Protein AF-A0AAJ6CT05-F1 (afdb_monomer)

Organism: NCBI:txid3038979

Secondary structure (DSSP, 8-state):
-PPP--HHHHHHHHHHTTTHHHHHHHHHHHHHHHHHTT----HHHHHHHTTSTTHHHHHHHHHHHHHHHHTTTSS-HHHHHHHHHH-HHHHHHHHHHHHHHTTTPPPPP-TTSS--

Structure (mmCIF, N/CA/C/O backbone):
data_AF-A0AAJ6CT05-F1
#
_entry.id   AF-A0AAJ6CT05-F1
#
loop_
_atom_site.group_PDB
_atom_site.id
_atom_site.type_symbol
_atom_site.label_atom_id
_atom_site.label_alt_id
_atom_site.label_comp_id
_atom_site.label_asym_id
_atom_site.label_entity_id
_atom_site.label_seq_id
_atom_site.pdbx_PDB_ins_code
_atom_site.Cartn_x
_atom_site.Cartn_y
_atom_site.Cartn_z
_atom_site.occupancy
_atom_site.B_iso_or_equiv
_atom_site.auth_seq_id
_atom_site.auth_comp_id
_atom_site.auth_asym_id
_atom_site.auth_atom_id
_atom_site.pdbx_PDB_model_num
ATOM 1 N N . MET A 1 1 ? -17.435 -3.407 2.485 1.00 88.56 1 MET A N 1
ATOM 2 C CA . MET A 1 1 ? -16.904 -4.666 3.034 1.00 88.56 1 MET A CA 1
ATOM 3 C C . MET A 1 1 ? -15.518 -4.913 2.471 1.00 88.56 1 MET A C 1
ATOM 5 O O . MET A 1 1 ? -15.257 -4.492 1.345 1.00 88.56 1 MET A O 1
ATOM 9 N N . VAL A 1 2 ? -14.658 -5.585 3.230 1.00 92.69 2 VAL A N 1
ATOM 10 C CA . VAL A 1 2 ? -13.323 -5.987 2.764 1.00 92.69 2 VAL A CA 1
ATOM 11 C C . VAL A 1 2 ? -13.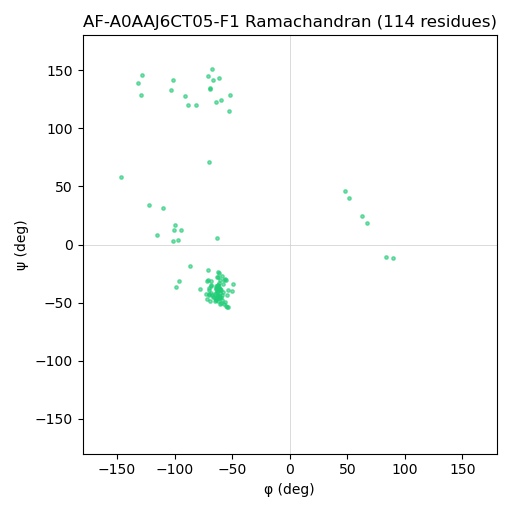438 -7.066 1.695 1.00 92.69 2 VAL A C 1
ATOM 13 O O . VAL A 1 2 ? -14.189 -8.033 1.853 1.00 92.69 2 VAL A O 1
ATOM 16 N N . LYS A 1 3 ? -12.687 -6.909 0.601 1.00 93.25 3 LYS A N 1
ATOM 17 C CA . LYS A 1 3 ? -12.729 -7.830 -0.537 1.00 93.25 3 LYS A CA 1
ATOM 18 C C . LYS A 1 3 ? -11.696 -8.941 -0.375 1.00 93.25 3 LYS A C 1
ATOM 20 O O . LYS A 1 3 ? -10.501 -8.672 -0.242 1.00 93.25 3 LYS A O 1
ATOM 25 N N . ARG A 1 4 ? -12.144 -10.194 -0.497 1.00 95.19 4 ARG A N 1
ATOM 26 C CA . ARG A 1 4 ? -11.241 -11.341 -0.662 1.00 95.19 4 ARG A CA 1
ATOM 27 C C . ARG A 1 4 ? -10.583 -11.264 -2.036 1.00 95.19 4 ARG A C 1
ATOM 29 O O . ARG A 1 4 ? -11.269 -11.041 -3.032 1.00 95.19 4 ARG A O 1
ATOM 36 N N . ARG A 1 5 ? -9.271 -11.475 -2.110 1.00 94.88 5 ARG A N 1
ATOM 37 C CA . ARG A 1 5 ? -8.526 -11.466 -3.376 1.00 94.88 5 ARG A CA 1
ATOM 38 C C . ARG A 1 5 ? -7.628 -12.694 -3.482 1.00 94.88 5 ARG A C 1
ATOM 40 O O . ARG A 1 5 ? -6.986 -13.096 -2.514 1.00 94.88 5 ARG A O 1
ATOM 47 N N . ASN A 1 6 ? -7.574 -13.285 -4.673 1.00 94.62 6 ASN A N 1
ATOM 48 C CA . ASN A 1 6 ? -6.673 -14.395 -4.973 1.00 94.62 6 ASN A CA 1
ATOM 49 C C . ASN A 1 6 ? -5.272 -13.851 -5.299 1.00 94.62 6 ASN A C 1
ATOM 51 O O . ASN A 1 6 ? -5.120 -13.100 -6.259 1.00 94.62 6 ASN A O 1
ATOM 55 N N . MET A 1 7 ? -4.256 -14.246 -4.528 1.00 92.75 7 MET A N 1
ATOM 56 C CA . MET A 1 7 ? -2.871 -13.794 -4.725 1.00 92.75 7 MET A CA 1
ATOM 57 C C . MET A 1 7 ? -2.302 -14.177 -6.094 1.00 92.75 7 MET A C 1
ATOM 59 O O . MET A 1 7 ? -1.615 -13.368 -6.708 1.00 92.75 7 MET A O 1
ATOM 63 N N . LEU A 1 8 ? -2.614 -15.367 -6.618 1.00 92.62 8 LEU A N 1
ATOM 64 C CA . LEU A 1 8 ? -2.112 -15.785 -7.930 1.00 92.62 8 LEU A CA 1
ATOM 65 C C . LEU A 1 8 ? -2.628 -14.853 -9.032 1.00 92.62 8 LEU A C 1
ATOM 67 O O . LEU A 1 8 ? -1.862 -14.393 -9.874 1.00 92.62 8 LEU A O 1
ATOM 71 N N . PHE A 1 9 ? -3.917 -14.518 -8.978 1.00 94.38 9 PHE A N 1
ATOM 72 C CA . PHE A 1 9 ? -4.523 -13.567 -9.907 1.00 94.38 9 PHE A CA 1
ATOM 73 C C . PHE A 1 9 ? -3.857 -12.188 -9.826 1.00 94.38 9 PHE A C 1
ATOM 75 O O . PHE A 1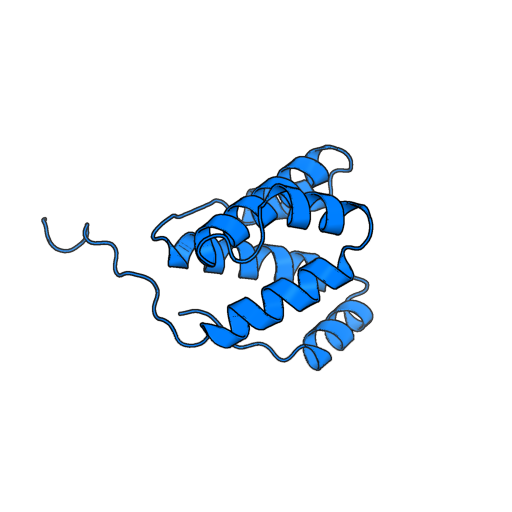 9 ? -3.623 -11.559 -10.852 1.00 94.38 9 PHE A O 1
ATOM 82 N N . GLN A 1 10 ? -3.506 -11.731 -8.622 1.00 93.31 10 GLN A N 1
ATOM 83 C CA . GLN A 1 10 ? -2.815 -10.456 -8.424 1.00 93.31 10 GLN A CA 1
ATOM 84 C C . GLN A 1 10 ? -1.438 -10.424 -9.079 1.00 93.31 10 GLN A C 1
ATOM 86 O O . GLN A 1 10 ? -1.126 -9.463 -9.777 1.00 93.31 10 GLN A O 1
ATOM 91 N N . PHE A 1 11 ? -0.637 -11.476 -8.891 1.00 92.94 11 PHE A N 1
ATOM 92 C CA . PHE A 1 11 ? 0.671 -11.581 -9.534 1.00 92.94 11 PHE A CA 1
ATOM 93 C C . PHE A 1 11 ? 0.541 -11.622 -11.057 1.00 92.94 11 PHE A C 1
ATOM 95 O O . PHE A 1 11 ? 1.245 -10.893 -11.748 1.00 92.94 11 PHE A O 1
ATOM 102 N N . VAL A 1 12 ? -0.406 -12.400 -11.590 1.00 95.25 12 VAL A N 1
ATOM 103 C CA . VAL A 1 12 ? -0.675 -12.434 -13.035 1.00 95.25 12 VAL A CA 1
ATOM 104 C C . VAL A 1 12 ? -1.055 -11.043 -13.548 1.00 95.25 12 VAL A C 1
ATOM 106 O O . VAL A 1 12 ? -0.473 -10.570 -14.520 1.00 95.25 12 VAL A O 1
ATOM 109 N N . MET A 1 13 ? -1.968 -10.346 -12.870 1.00 96.00 13 MET A N 1
ATOM 110 C CA . MET A 1 13 ? -2.376 -8.993 -13.256 1.00 96.00 13 MET A CA 1
ATOM 111 C C . MET A 1 13 ? -1.241 -7.979 -13.146 1.00 96.00 13 MET A C 1
ATOM 113 O O . MET A 1 13 ? -1.146 -7.095 -13.993 1.00 96.00 13 MET A O 1
ATOM 117 N N . TYR A 1 14 ? -0.352 -8.106 -12.160 1.00 94.56 14 TYR A N 1
ATOM 118 C CA . TYR A 1 14 ? 0.847 -7.276 -12.061 1.00 94.56 14 TYR A CA 1
ATOM 119 C C . TYR A 1 14 ? 1.694 -7.364 -13.333 1.00 94.56 14 TYR A C 1
ATOM 121 O O . TYR A 1 14 ? 2.013 -6.328 -13.913 1.00 94.56 14 TYR A O 1
ATOM 129 N N . PHE A 1 15 ? 1.981 -8.573 -13.819 1.00 95.00 15 PHE A N 1
ATOM 130 C CA . PHE A 1 15 ? 2.759 -8.744 -15.048 1.00 95.00 15 PHE A CA 1
ATOM 131 C C . PHE A 1 15 ? 1.988 -8.317 -16.298 1.00 95.00 15 PHE A C 1
ATOM 133 O O . PHE A 1 15 ? 2.537 -7.601 -17.130 1.00 95.00 15 PHE A O 1
ATOM 140 N N . LEU A 1 16 ? 0.708 -8.687 -16.411 1.00 95.75 16 LEU A N 1
ATOM 141 C CA . LEU A 1 16 ? -0.117 -8.336 -17.575 1.00 95.75 16 LEU A CA 1
ATOM 142 C C . LEU A 1 16 ? -0.325 -6.825 -17.733 1.00 95.75 16 LEU A C 1
ATOM 144 O O . LEU A 1 16 ? -0.516 -6.342 -18.844 1.00 95.75 16 LEU A O 1
ATOM 148 N N . THR A 1 17 ? -0.290 -6.078 -16.631 1.00 96.88 17 THR A N 1
ATOM 149 C CA . THR A 1 17 ? -0.467 -4.618 -16.629 1.00 96.88 17 THR A CA 1
ATOM 150 C C . THR A 1 17 ? 0.854 -3.855 -16.531 1.00 96.88 17 THR A C 1
ATOM 152 O O . THR A 1 17 ? 0.839 -2.654 -16.264 1.00 96.88 17 THR A O 1
ATOM 155 N N . PHE A 1 18 ? 1.995 -4.533 -16.707 1.00 94.19 18 PHE A N 1
ATOM 156 C CA . PHE A 1 18 ? 3.335 -3.942 -16.595 1.00 94.19 18 PHE A CA 1
ATOM 157 C C . PHE A 1 18 ? 3.545 -3.159 -15.288 1.00 94.19 18 PHE A C 1
ATOM 159 O O . PHE A 1 18 ? 4.133 -2.081 -15.260 1.00 94.19 18 PHE A O 1
ATOM 166 N N . GLY A 1 19 ? 3.025 -3.697 -14.187 1.00 90.44 19 GLY A N 1
ATOM 167 C CA . GLY A 1 19 ? 3.154 -3.129 -12.852 1.00 90.44 19 GLY A CA 1
ATOM 168 C C . GLY A 1 19 ? 2.055 -2.146 -12.450 1.00 90.44 19 GLY A C 1
ATOM 169 O O . GLY A 1 19 ? 1.927 -1.877 -11.256 1.00 90.44 19 GLY A O 1
ATOM 170 N N . LEU A 1 20 ? 1.196 -1.672 -13.361 1.00 94.88 20 LEU A N 1
ATOM 171 C CA . LEU A 1 20 ? 0.117 -0.726 -13.022 1.00 94.88 20 LEU A CA 1
ATOM 172 C C . LEU A 1 20 ? -0.879 -1.294 -12.004 1.00 94.88 20 LEU A C 1
ATOM 174 O O . LEU A 1 20 ? -1.408 -0.559 -11.169 1.00 94.88 20 LEU A O 1
ATOM 178 N N . TYR A 1 21 ? -1.095 -2.611 -12.006 1.00 95.69 21 TYR A N 1
ATOM 179 C CA . TYR A 1 21 ? -1.937 -3.269 -11.010 1.00 95.69 21 TYR A CA 1
ATOM 180 C C . TYR A 1 21 ? -1.444 -3.054 -9.568 1.00 95.69 21 TYR A C 1
ATOM 182 O O . TYR A 1 21 ? -2.262 -3.037 -8.650 1.00 95.69 21 TYR A O 1
ATOM 190 N N . SER A 1 22 ? -0.141 -2.832 -9.346 1.00 94.31 22 SER A N 1
ATOM 191 C CA . SER A 1 22 ? 0.382 -2.522 -8.006 1.00 94.31 22 SER A CA 1
ATOM 192 C C . SER A 1 22 ? -0.197 -1.220 -7.440 1.00 94.31 22 SER A C 1
ATOM 194 O O . SER A 1 22 ? -0.500 -1.158 -6.250 1.00 94.31 22 SER A O 1
ATOM 196 N N . LEU A 1 23 ? -0.450 -0.216 -8.288 1.00 96.75 23 LEU A N 1
ATOM 197 C CA . LEU A 1 23 ? -1.072 1.050 -7.891 1.00 96.75 23 LEU A CA 1
ATOM 198 C C . LEU A 1 23 ? -2.545 0.851 -7.527 1.00 96.75 23 LEU A C 1
ATOM 200 O O . LEU A 1 23 ? -3.010 1.3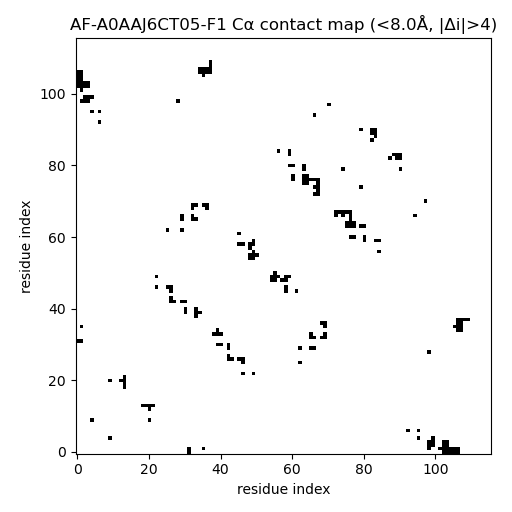58 -6.507 1.00 96.75 23 LEU A O 1
ATOM 204 N N . TYR A 1 24 ? -3.271 0.060 -8.323 1.00 96.50 24 TYR A N 1
ATOM 205 C CA . TYR A 1 24 ? -4.646 -0.329 -8.000 1.00 96.50 24 TYR A CA 1
ATOM 206 C C . TYR A 1 24 ? -4.718 -1.078 -6.664 1.00 96.50 24 TYR A C 1
ATOM 208 O O . TYR A 1 24 ? -5.579 -0.792 -5.828 1.00 96.50 24 TYR A O 1
ATOM 216 N N . TRP A 1 25 ? -3.810 -2.034 -6.452 1.00 97.12 25 TRP A N 1
ATOM 217 C CA . TRP A 1 25 ? -3.744 -2.801 -5.215 1.00 97.12 25 TRP A CA 1
ATOM 218 C C . TRP A 1 25 ? -3.441 -1.889 -4.023 1.00 97.12 25 TRP A C 1
ATOM 220 O O . TRP A 1 25 ? -4.157 -1.943 -3.022 1.00 97.12 25 TRP A O 1
ATOM 230 N N . TYR A 1 26 ? -2.461 -0.993 -4.150 1.00 97.75 26 TYR A N 1
ATOM 231 C CA . TYR A 1 26 ? -2.133 0.001 -3.130 1.00 97.75 26 TYR A CA 1
ATOM 232 C C . TYR A 1 26 ? -3.357 0.856 -2.766 1.00 97.75 26 TYR A C 1
ATOM 234 O O . TYR A 1 26 ? -3.742 0.903 -1.597 1.00 97.75 26 TYR A O 1
ATOM 242 N N . TYR A 1 27 ? -4.018 1.456 -3.764 1.00 97.69 27 TYR A N 1
ATOM 243 C CA . TYR A 1 27 ? -5.222 2.270 -3.579 1.00 97.69 27 TYR A CA 1
ATOM 244 C C . TYR A 1 27 ? -6.309 1.498 -2.829 1.00 97.69 27 TYR A C 1
ATOM 246 O O . TYR A 1 27 ? -6.822 1.942 -1.801 1.00 97.69 27 TYR A O 1
ATOM 254 N N . SER A 1 28 ? -6.651 0.316 -3.347 1.00 96.88 28 SER A N 1
ATOM 255 C CA . SER A 1 28 ? -7.792 -0.452 -2.865 1.00 96.88 28 SER A CA 1
ATOM 256 C C . SER A 1 28 ? -7.568 -0.995 -1.457 1.00 96.88 28 SER A C 1
ATOM 258 O O . SER A 1 28 ? -8.518 -1.067 -0.683 1.00 96.88 28 SER A O 1
ATOM 260 N N . THR A 1 29 ? -6.340 -1.391 -1.123 1.00 97.19 29 THR A N 1
ATOM 261 C CA . THR A 1 29 ? -6.017 -1.914 0.209 1.00 97.19 29 THR A CA 1
ATOM 262 C C . THR A 1 29 ? -5.886 -0.798 1.239 1.00 97.19 29 THR A C 1
ATOM 264 O O . THR A 1 29 ? -6.379 -0.956 2.353 1.00 97.19 29 THR A O 1
ATOM 267 N N . LEU A 1 30 ? -5.316 0.356 0.876 1.00 97.69 30 LEU A N 1
ATOM 268 C CA . LEU A 1 30 ? -5.264 1.528 1.753 1.00 97.69 30 LEU A CA 1
ATOM 269 C C . LEU A 1 30 ? -6.669 2.015 2.136 1.00 97.69 30 LEU A C 1
ATOM 271 O O . LEU A 1 30 ? -6.945 2.276 3.310 1.00 97.69 30 LEU A O 1
ATOM 275 N N . ASP A 1 31 ? -7.561 2.116 1.152 1.00 96.56 31 ASP A N 1
ATOM 276 C CA . ASP A 1 31 ? -8.955 2.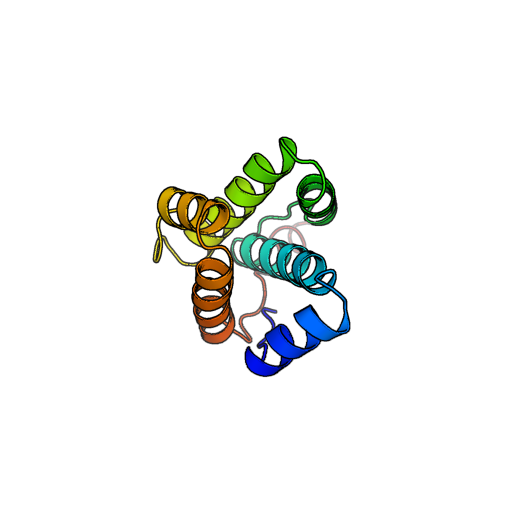509 1.363 1.00 96.56 31 ASP A CA 1
ATOM 277 C C . ASP A 1 31 ? -9.691 1.510 2.275 1.00 96.56 31 ASP A C 1
ATOM 279 O O . ASP A 1 31 ? -10.335 1.907 3.243 1.00 96.56 31 ASP A O 1
ATOM 283 N N . GLU A 1 32 ? -9.529 0.205 2.046 1.00 95.75 32 GLU A N 1
ATOM 284 C CA . GLU A 1 32 ? -10.147 -0.830 2.885 1.00 95.75 32 GLU A CA 1
ATOM 285 C C . GLU A 1 32 ? -9.626 -0.819 4.327 1.00 95.75 32 GLU A C 1
ATOM 287 O O . GLU A 1 32 ? -10.427 -0.838 5.261 1.00 95.75 32 GLU A O 1
ATOM 292 N N . MET A 1 33 ? -8.307 -0.748 4.524 1.00 96.56 33 MET A N 1
ATOM 293 C CA . MET A 1 33 ? -7.687 -0.730 5.856 1.00 96.56 33 MET A CA 1
ATOM 294 C C . MET A 1 33 ? -8.097 0.498 6.672 1.00 96.56 33 MET A C 1
ATOM 296 O O . MET A 1 33 ? -8.330 0.405 7.876 1.00 96.56 33 MET A O 1
ATOM 300 N N . THR A 1 34 ? -8.218 1.659 6.028 1.00 95.38 34 THR A N 1
ATOM 301 C CA . THR A 1 34 ? -8.649 2.886 6.713 1.00 95.38 34 THR A CA 1
ATOM 302 C C . THR A 1 34 ? -10.138 2.838 7.056 1.00 95.38 34 THR A C 1
ATOM 304 O O . THR A 1 34 ? -10.505 3.121 8.202 1.00 95.38 34 THR A O 1
ATOM 307 N N . LYS A 1 35 ? -10.979 2.362 6.128 1.00 94.50 35 LYS A N 1
ATOM 308 C CA . LYS A 1 35 ? -12.418 2.160 6.358 1.00 94.50 35 LYS A CA 1
ATOM 309 C C . LYS A 1 35 ? -12.712 1.132 7.444 1.00 94.50 35 LYS A C 1
ATOM 311 O O . LYS A 1 35 ? -13.648 1.338 8.208 1.00 94.50 35 LYS A O 1
ATOM 316 N N . LEU A 1 36 ? -11.909 0.074 7.573 1.00 93.25 36 LEU A N 1
ATOM 317 C CA . LEU A 1 36 ? -12.027 -0.905 8.664 1.00 93.25 36 LEU A CA 1
ATOM 318 C C . LEU A 1 36 ? -11.967 -0.268 10.057 1.00 93.25 36 LEU A C 1
ATOM 320 O O . LEU A 1 36 ? -12.599 -0.764 10.985 1.00 93.25 36 LEU A O 1
ATOM 324 N N . LYS A 1 37 ? -11.243 0.844 10.207 1.00 91.12 37 LYS A N 1
ATOM 325 C CA . LYS A 1 37 ? -11.161 1.604 11.461 1.00 91.12 37 LYS A CA 1
ATOM 326 C C . LYS A 1 37 ? -12.067 2.839 11.482 1.00 91.12 37 LYS A C 1
ATOM 328 O O . LYS A 1 37 ? -11.849 3.733 12.294 1.00 91.12 37 LYS A O 1
ATOM 333 N N . GLY A 1 38 ? -13.051 2.914 10.582 1.00 88.50 38 GLY A N 1
ATOM 334 C CA . GLY A 1 38 ? -13.988 4.037 10.490 1.00 88.50 38 GLY A CA 1
ATOM 335 C C . GLY A 1 38 ? -13.341 5.350 10.046 1.00 88.50 38 GLY A C 1
ATOM 336 O O . GLY A 1 38 ? -13.897 6.418 10.275 1.00 88.50 38 GLY A O 1
ATOM 337 N N . LYS A 1 39 ? -12.153 5.297 9.434 1.00 89.88 39 LYS A N 1
ATOM 338 C CA . LYS A 1 39 ? -11.449 6.476 8.924 1.00 89.88 39 LYS A CA 1
ATOM 339 C C . LYS A 1 39 ? -11.631 6.560 7.414 1.00 89.88 39 LYS A C 1
ATOM 341 O O . LYS A 1 39 ? -11.550 5.553 6.715 1.00 89.88 39 LYS A O 1
ATOM 346 N N . ARG A 1 40 ? -11.795 7.776 6.894 1.00 86.25 40 ARG A N 1
ATOM 347 C CA . ARG A 1 40 ? -11.664 8.056 5.460 1.00 86.25 40 ARG A CA 1
ATOM 348 C C . ARG A 1 40 ? -10.321 8.721 5.207 1.00 86.25 40 ARG A C 1
ATOM 350 O O . ARG A 1 40 ? -9.923 9.633 5.925 1.00 86.25 40 ARG A O 1
ATOM 357 N N . VAL A 1 41 ? -9.611 8.234 4.201 1.00 90.25 41 VAL A N 1
ATOM 358 C CA . VAL A 1 41 ? -8.344 8.801 3.740 1.00 90.25 41 VAL A CA 1
ATOM 359 C C . VAL A 1 41 ? -8.455 9.024 2.241 1.00 90.25 41 VAL A C 1
ATOM 361 O O . VAL A 1 41 ? -9.087 8.239 1.538 1.00 90.25 41 VAL A O 1
ATOM 364 N N . GLU A 1 42 ? -7.812 10.075 1.744 1.00 93.62 42 GLU A N 1
ATOM 365 C CA . GLU A 1 42 ? -7.686 10.357 0.314 1.00 93.62 42 GLU A CA 1
ATOM 366 C C . GLU A 1 42 ? -6.749 9.342 -0.363 1.00 93.62 42 GLU A C 1
ATOM 368 O O . GLU A 1 42 ? -5.614 9.646 -0.727 1.00 93.62 42 GLU A O 1
ATOM 373 N N . ALA A 1 43 ? -7.200 8.094 -0.506 1.00 94.44 43 ALA A N 1
ATOM 374 C CA . ALA A 1 43 ? -6.390 7.004 -1.045 1.00 94.44 43 ALA A CA 1
ATOM 375 C C . ALA A 1 43 ? -5.858 7.310 -2.456 1.00 94.44 43 ALA A C 1
ATOM 377 O O . ALA A 1 43 ? -4.756 6.886 -2.801 1.00 94.44 43 ALA A O 1
ATOM 378 N N . LEU A 1 44 ? -6.601 8.087 -3.254 1.00 95.50 44 LEU A N 1
ATOM 379 C CA . LEU A 1 44 ? -6.171 8.518 -4.585 1.00 95.50 44 LEU A CA 1
ATOM 380 C C . LEU A 1 44 ? -4.926 9.412 -4.520 1.00 95.50 44 LEU A C 1
ATOM 382 O O . LEU A 1 44 ? -3.966 9.144 -5.236 1.00 95.50 44 LEU A O 1
ATOM 386 N N . LEU A 1 45 ? -4.915 10.415 -3.632 1.00 96.81 45 LEU A N 1
ATOM 387 C CA . LEU A 1 45 ? -3.764 11.301 -3.442 1.00 96.81 45 LEU A CA 1
ATOM 388 C C . LEU A 1 45 ? -2.521 10.480 -3.085 1.00 96.81 45 LEU A C 1
ATOM 390 O O . LEU A 1 45 ? -1.502 10.576 -3.763 1.00 96.81 45 LEU A O 1
ATOM 394 N N . TRP A 1 46 ? -2.631 9.600 -2.087 1.00 97.44 46 TRP A N 1
ATOM 395 C CA . TRP A 1 46 ? -1.524 8.731 -1.674 1.00 97.44 46 TRP A CA 1
ATOM 396 C C . TRP A 1 46 ? -1.051 7.785 -2.782 1.00 97.44 46 TRP A C 1
ATOM 398 O O . TRP A 1 46 ? 0.140 7.510 -2.885 1.00 97.44 46 TRP A O 1
ATOM 408 N N . THR A 1 47 ? -1.959 7.330 -3.647 1.00 97.00 47 THR A N 1
ATOM 409 C CA . THR A 1 47 ? -1.611 6.484 -4.797 1.00 97.00 47 THR A CA 1
ATOM 410 C C . THR A 1 47 ? -0.843 7.264 -5.862 1.00 97.00 47 THR A C 1
ATOM 412 O O . THR A 1 47 ? 0.118 6.743 -6.415 1.00 97.00 47 THR A O 1
ATOM 415 N N . ILE A 1 48 ? -1.209 8.522 -6.127 1.00 96.75 48 ILE A N 1
ATOM 416 C CA . ILE A 1 48 ? -0.462 9.388 -7.053 1.00 96.75 48 ILE A CA 1
ATOM 417 C C . ILE A 1 48 ? 0.959 9.632 -6.521 1.00 96.75 48 ILE A C 1
ATOM 419 O O . ILE A 1 48 ? 1.925 9.564 -7.282 1.00 96.75 48 ILE A O 1
ATOM 423 N N . LEU A 1 49 ? 1.108 9.834 -5.206 1.00 97.00 49 LEU A N 1
ATOM 424 C CA . LEU A 1 49 ? 2.417 10.027 -4.574 1.00 97.00 49 LEU A CA 1
ATOM 425 C C . LEU A 1 49 ? 3.353 8.813 -4.719 1.00 97.00 49 LEU A C 1
ATOM 427 O O . LEU A 1 49 ? 4.565 9.007 -4.706 1.00 97.00 49 LEU A O 1
ATOM 431 N N . MET A 1 5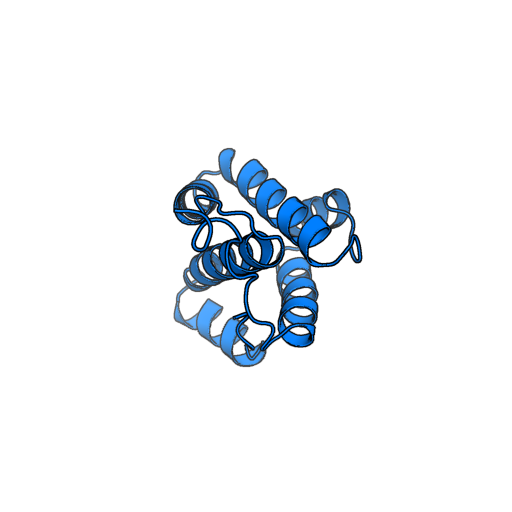0 ? 2.838 7.591 -4.924 1.00 95.50 50 MET A N 1
ATOM 432 C CA . MET A 1 50 ? 3.665 6.391 -5.157 1.00 95.50 50 MET A CA 1
ATOM 433 C C . MET A 1 50 ? 4.541 6.483 -6.414 1.00 95.50 50 MET A C 1
ATOM 435 O O . MET A 1 50 ? 5.566 5.809 -6.489 1.00 95.50 50 MET A O 1
ATOM 439 N N . ILE A 1 51 ? 4.159 7.305 -7.395 1.00 95.25 51 ILE A N 1
ATOM 440 C CA . ILE A 1 51 ? 4.886 7.459 -8.666 1.00 95.25 51 ILE A CA 1
ATOM 441 C C . ILE A 1 51 ? 6.008 8.508 -8.536 1.00 95.25 51 ILE A C 1
ATOM 443 O O . ILE A 1 51 ? 6.946 8.533 -9.329 1.00 95.25 51 ILE A O 1
ATOM 447 N N . ILE A 1 52 ? 5.947 9.365 -7.513 1.00 96.19 52 ILE A N 1
ATOM 448 C CA . ILE A 1 52 ? 6.924 10.432 -7.285 1.00 96.19 52 ILE A CA 1
ATOM 449 C C . ILE A 1 52 ? 8.079 9.871 -6.433 1.00 96.19 52 ILE A C 1
ATOM 451 O O . ILE A 1 52 ? 7.837 9.482 -5.292 1.00 96.19 52 ILE A O 1
ATOM 455 N N . PRO A 1 53 ? 9.342 9.880 -6.905 1.00 90.12 53 PRO A N 1
ATOM 456 C CA . PRO A 1 53 ? 10.443 9.132 -6.280 1.00 90.12 53 PRO A CA 1
ATOM 457 C C . PRO A 1 53 ? 10.731 9.413 -4.801 1.00 90.12 53 PRO A C 1
ATOM 459 O O . PRO A 1 53 ? 11.237 8.535 -4.119 1.00 90.12 53 PRO A O 1
ATOM 462 N N . ILE A 1 54 ? 10.460 10.626 -4.308 1.00 95.50 54 ILE A N 1
ATOM 463 C CA . ILE A 1 54 ? 10.656 10.985 -2.891 1.00 95.50 54 ILE A CA 1
ATOM 464 C C . ILE A 1 54 ? 9.332 10.905 -2.122 1.00 95.50 54 ILE A C 1
ATOM 466 O O . ILE A 1 54 ? 9.302 10.495 -0.962 1.00 95.50 54 ILE A O 1
ATOM 470 N N . ALA A 1 55 ? 8.214 11.274 -2.757 1.00 96.62 55 ALA A N 1
ATOM 471 C CA . ALA A 1 55 ? 6.912 11.226 -2.096 1.00 96.62 55 ALA A CA 1
ATOM 472 C C . ALA A 1 55 ? 6.417 9.783 -1.886 1.00 96.62 55 ALA A C 1
ATOM 474 O O . ALA A 1 55 ? 5.626 9.531 -0.973 1.00 96.62 55 ALA A O 1
ATOM 475 N N . ASN A 1 56 ? 6.926 8.828 -2.671 1.00 96.44 56 ASN A N 1
ATOM 476 C CA . ASN A 1 56 ? 6.589 7.417 -2.546 1.00 96.44 56 ASN A CA 1
ATOM 477 C C . ASN A 1 56 ? 6.917 6.864 -1.147 1.00 96.44 56 ASN A C 1
ATOM 479 O O . ASN A 1 56 ? 6.138 6.075 -0.625 1.00 96.44 56 ASN A O 1
ATOM 483 N N . PHE A 1 57 ? 7.973 7.337 -0.477 1.00 97.19 57 PHE A N 1
ATOM 484 C CA . PHE A 1 57 ? 8.344 6.895 0.866 1.00 97.19 57 PHE A CA 1
ATOM 485 C C . PHE A 1 57 ? 7.266 7.257 1.888 1.00 97.19 57 PHE A C 1
ATOM 487 O O . PHE A 1 57 ? 6.943 6.450 2.763 1.00 97.19 57 PHE A O 1
ATOM 494 N N . PHE A 1 58 ? 6.652 8.434 1.747 1.00 97.69 58 PHE A N 1
ATOM 495 C CA . PHE A 1 58 ? 5.531 8.857 2.587 1.00 97.69 58 PHE A CA 1
ATOM 496 C C . PHE A 1 58 ? 4.269 8.046 2.282 1.00 97.69 58 PHE A C 1
ATOM 498 O O . PHE A 1 58 ? 3.539 7.679 3.202 1.00 97.69 58 PHE A O 1
ATOM 505 N N . ALA A 1 59 ? 4.031 7.709 1.014 1.00 97.56 59 ALA A N 1
ATOM 506 C CA . ALA A 1 59 ? 2.933 6.831 0.623 1.00 97.56 59 ALA A CA 1
ATOM 507 C C . ALA A 1 59 ? 3.111 5.403 1.173 1.00 97.56 59 ALA A C 1
ATOM 509 O O . ALA A 1 59 ? 2.172 4.834 1.740 1.00 97.56 59 ALA A O 1
ATOM 510 N N . MET A 1 60 ? 4.319 4.843 1.115 1.00 98.00 60 MET A N 1
ATOM 511 C CA . MET A 1 60 ? 4.651 3.560 1.741 1.00 98.00 60 MET A CA 1
ATOM 512 C C . MET A 1 60 ? 4.446 3.611 3.259 1.00 98.00 60 MET A C 1
ATOM 514 O O . MET A 1 60 ? 3.883 2.680 3.841 1.00 98.00 60 MET A O 1
ATOM 518 N N . TRP A 1 61 ? 4.852 4.707 3.912 1.00 98.12 61 TRP A N 1
ATOM 519 C CA . TRP A 1 61 ? 4.638 4.897 5.350 1.00 98.12 61 TRP A CA 1
ATOM 520 C C . TRP A 1 61 ? 3.150 4.942 5.677 1.00 98.12 61 TRP A C 1
ATOM 522 O O . TRP A 1 61 ? 2.692 4.259 6.593 1.00 98.12 61 TRP A O 1
ATOM 532 N N . LYS A 1 62 ? 2.366 5.692 4.894 1.00 97.75 62 LYS A N 1
ATOM 533 C CA . LYS A 1 62 ? 0.923 5.802 5.096 1.00 97.75 62 LYS A CA 1
ATOM 534 C C . LYS A 1 62 ? 0.231 4.443 5.009 1.00 97.75 62 LYS A C 1
ATOM 536 O O . LYS A 1 62 ? -0.627 4.151 5.841 1.00 97.75 62 LYS A O 1
ATOM 541 N N . HIS A 1 63 ? 0.611 3.626 4.030 1.00 97.94 63 HIS A N 1
ATOM 542 C CA . HIS A 1 63 ? 0.092 2.269 3.851 1.00 97.94 63 HIS A CA 1
ATOM 543 C C . HIS A 1 63 ? 0.462 1.358 5.020 1.00 97.94 63 HIS A C 1
ATOM 545 O O . HIS A 1 63 ? -0.410 0.724 5.610 1.00 97.94 63 HIS A O 1
ATOM 551 N N . SER A 1 64 ? 1.725 1.403 5.439 1.00 98.00 64 SER A N 1
ATOM 552 C CA . SER A 1 64 ? 2.241 0.644 6.582 1.00 98.00 64 SER A CA 1
ATOM 553 C C . SER A 1 64 ? 1.547 1.015 7.897 1.00 98.00 64 SER A C 1
ATOM 555 O O . SER A 1 64 ? 1.131 0.142 8.653 1.00 98.00 64 SER A O 1
ATOM 557 N N . ALA A 1 65 ? 1.351 2.310 8.153 1.00 97.38 65 ALA A N 1
ATOM 558 C CA . ALA A 1 65 ? 0.656 2.808 9.337 1.00 97.38 65 ALA A CA 1
ATOM 559 C C . ALA A 1 65 ? -0.846 2.485 9.325 1.00 97.38 65 ALA A C 1
ATOM 561 O O . ALA A 1 65 ? -1.448 2.307 10.385 1.00 97.38 65 ALA A O 1
ATOM 562 N N . ALA A 1 66 ? -1.465 2.430 8.140 1.00 96.94 66 ALA A N 1
ATOM 563 C CA . ALA A 1 66 ? -2.848 1.992 7.995 1.00 96.94 66 ALA A CA 1
ATOM 564 C C . ALA A 1 66 ? -2.993 0.495 8.295 1.00 96.94 66 ALA A C 1
ATOM 566 O O . ALA A 1 66 ? -3.929 0.123 8.994 1.00 96.94 66 ALA A O 1
ATOM 567 N N . ALA A 1 67 ? -2.058 -0.339 7.832 1.00 96.94 67 ALA A N 1
ATOM 568 C CA . ALA A 1 67 ? -2.033 -1.770 8.124 1.00 96.94 67 ALA A CA 1
ATOM 569 C C . ALA A 1 67 ? -1.822 -2.072 9.614 1.00 96.94 67 ALA A C 1
ATOM 571 O O . ALA A 1 67 ? -2.574 -2.854 10.191 1.00 96.94 67 ALA A O 1
ATOM 572 N N . ASP A 1 68 ? -0.849 -1.407 10.242 1.00 96.31 68 ASP A N 1
ATOM 573 C CA . ASP A 1 68 ? -0.564 -1.519 11.679 1.00 96.31 68 ASP A CA 1
ATOM 574 C C . ASP A 1 68 ? -1.814 -1.219 12.523 1.00 96.31 68 ASP A C 1
ATOM 576 O O . ASP A 1 68 ? -2.176 -1.963 13.433 1.00 96.31 68 ASP A O 1
ATOM 580 N N . GLN A 1 69 ? -2.552 -0.169 12.149 1.00 94.38 69 GLN A N 1
ATOM 581 C CA . GLN A 1 69 ? -3.828 0.152 12.782 1.00 94.38 69 GLN A CA 1
ATOM 582 C C . GLN A 1 69 ? -4.909 -0.879 12.455 1.00 94.38 69 GLN A C 1
ATOM 584 O O . GLN A 1 69 ? -5.591 -1.322 13.368 1.00 94.38 69 GLN A O 1
ATOM 589 N N . ALA A 1 70 ? -5.096 -1.245 11.184 1.00 93.94 70 ALA A N 1
ATOM 590 C CA . ALA A 1 70 ? -6.185 -2.110 10.730 1.00 93.94 70 ALA A CA 1
ATOM 591 C C . ALA A 1 70 ? -6.141 -3.513 11.350 1.00 93.94 70 ALA A C 1
ATOM 593 O O . ALA A 1 70 ? -7.197 -4.051 11.681 1.00 93.94 70 ALA A O 1
ATOM 594 N N . PHE A 1 71 ? -4.941 -4.063 11.541 1.00 93.94 71 PHE A N 1
ATOM 595 C CA . PHE A 1 71 ? -4.711 -5.429 12.022 1.00 93.94 71 PHE A CA 1
ATOM 596 C C . PHE A 1 71 ? -4.141 -5.468 13.444 1.00 93.94 71 PHE A C 1
ATOM 598 O O . PHE A 1 71 ? -3.344 -6.348 13.766 1.00 93.94 71 PHE A O 1
ATOM 605 N N . ASP A 1 72 ? -4.513 -4.488 14.273 1.00 89.00 72 ASP A N 1
ATOM 606 C CA . ASP A 1 72 ? -4.229 -4.438 15.713 1.00 89.00 72 ASP A CA 1
ATOM 607 C C . ASP A 1 72 ? -2.757 -4.735 16.066 1.00 89.00 72 ASP A C 1
ATOM 609 O O . ASP A 1 72 ? -2.451 -5.494 16.984 1.00 89.00 72 ASP A O 1
ATOM 613 N N . ARG A 1 73 ? -1.828 -4.115 15.325 1.00 85.00 73 ARG A N 1
ATOM 614 C CA . ARG A 1 73 ? -0.369 -4.250 15.477 1.00 85.00 73 ARG A CA 1
ATOM 615 C C . ARG A 1 73 ? 0.210 -5.644 15.234 1.00 85.00 73 ARG A C 1
ATOM 617 O O . ARG A 1 73 ? 1.311 -5.930 15.704 1.00 85.00 73 ARG A O 1
ATOM 624 N N . THR A 1 74 ? -0.469 -6.486 14.449 1.00 90.12 74 THR A N 1
ATOM 625 C CA . THR A 1 74 ? 0.084 -7.779 13.987 1.00 90.12 74 THR A CA 1
ATOM 626 C C . THR A 1 74 ? 1.484 -7.606 13.385 1.00 90.12 74 THR A C 1
ATOM 628 O O . THR A 1 74 ? 2.385 -8.398 13.656 1.00 90.12 74 THR A O 1
ATOM 631 N N . TYR A 1 75 ? 1.682 -6.528 12.621 1.00 92.38 75 TYR A N 1
ATOM 632 C CA . TYR A 1 75 ? 2.990 -6.088 12.151 1.00 92.38 75 TYR A CA 1
ATOM 633 C C . TYR A 1 75 ? 3.177 -4.602 12.476 1.00 92.38 75 TYR A C 1
ATOM 635 O O . TYR A 1 75 ? 2.321 -3.802 12.092 1.00 92.38 75 TYR A O 1
ATOM 643 N N . PRO A 1 76 ? 4.286 -4.200 13.124 1.00 95.69 76 PRO A N 1
ATOM 644 C CA . PRO A 1 76 ? 4.527 -2.794 13.418 1.00 95.69 76 PRO A CA 1
ATOM 645 C C . PRO A 1 76 ? 4.754 -2.003 12.123 1.00 95.69 76 PRO A C 1
ATOM 647 O O . PRO A 1 76 ? 5.445 -2.473 11.214 1.00 95.69 76 PRO A O 1
ATOM 650 N N . ALA A 1 77 ? 4.233 -0.772 12.052 1.00 97.19 77 ALA A N 1
ATOM 651 C CA . ALA A 1 77 ? 4.300 0.056 10.842 1.00 97.19 77 ALA A CA 1
ATOM 652 C C . ALA A 1 77 ? 5.729 0.230 10.304 1.00 97.19 77 ALA A C 1
ATOM 654 O O . ALA A 1 77 ? 5.950 0.179 9.097 1.00 97.19 77 ALA A O 1
ATOM 655 N N . ILE A 1 78 ? 6.713 0.392 11.194 1.00 97.50 78 ILE A N 1
ATOM 656 C CA . ILE A 1 78 ? 8.114 0.566 10.797 1.00 97.50 78 ILE A CA 1
ATOM 657 C C . ILE A 1 78 ? 8.680 -0.672 10.090 1.00 97.50 78 ILE A C 1
ATOM 659 O O . ILE A 1 78 ? 9.412 -0.528 9.115 1.00 97.50 78 ILE A O 1
ATOM 663 N N . LEU A 1 79 ? 8.299 -1.880 10.521 1.00 96.94 79 LEU A N 1
ATOM 664 C CA . LEU A 1 79 ? 8.721 -3.122 9.871 1.00 96.94 79 LEU A CA 1
ATOM 665 C C . LEU A 1 79 ? 8.143 -3.200 8.458 1.00 96.94 79 LEU A C 1
ATOM 667 O O . LEU A 1 79 ? 8.879 -3.453 7.509 1.00 96.94 79 LEU A O 1
ATOM 671 N N . LEU A 1 80 ? 6.840 -2.942 8.315 1.00 97.75 80 LEU A N 1
ATOM 672 C CA . LEU A 1 80 ? 6.180 -2.935 7.009 1.00 97.75 80 LEU A CA 1
ATOM 673 C C . LEU A 1 80 ? 6.773 -1.870 6.080 1.00 97.75 80 LEU A C 1
ATOM 675 O O . LEU A 1 80 ? 6.963 -2.137 4.898 1.00 97.75 80 LEU A O 1
ATOM 679 N N . TRP A 1 81 ? 7.124 -0.696 6.606 1.00 98.19 81 TRP A N 1
ATOM 680 C CA . TRP A 1 81 ? 7.723 0.380 5.820 1.00 98.19 81 TRP A CA 1
ATOM 681 C C . TRP A 1 81 ? 9.126 0.030 5.317 1.00 98.19 81 TRP A C 1
ATOM 683 O O . TRP A 1 81 ? 9.428 0.224 4.142 1.00 98.19 81 TRP A O 1
ATOM 693 N N . VAL A 1 82 ? 9.967 -0.556 6.173 1.00 98.06 82 VAL A N 1
ATOM 694 C CA . VAL A 1 82 ? 11.292 -1.052 5.771 1.00 98.06 82 VAL A CA 1
ATOM 695 C C . VAL A 1 82 ? 11.155 -2.162 4.725 1.00 98.06 82 VAL A C 1
ATOM 697 O O . VAL A 1 82 ? 11.846 -2.141 3.707 1.00 98.06 82 VAL A O 1
ATOM 700 N N . LEU A 1 83 ? 10.226 -3.103 4.920 1.00 97.81 83 LEU A N 1
ATOM 701 C CA . LEU A 1 83 ? 9.958 -4.156 3.940 1.00 97.81 83 LEU A CA 1
ATOM 702 C C . LEU A 1 83 ? 9.446 -3.591 2.612 1.00 97.81 83 LEU A C 1
ATOM 704 O O . LEU A 1 83 ? 9.834 -4.097 1.569 1.00 97.81 83 LEU A O 1
ATOM 708 N N . TRP A 1 84 ? 8.643 -2.526 2.615 1.00 96.12 84 TRP A N 1
ATOM 709 C CA . TRP A 1 84 ? 8.213 -1.847 1.389 1.00 96.12 84 TRP A CA 1
ATOM 710 C C . TRP A 1 84 ? 9.397 -1.346 0.553 1.00 96.12 84 TRP A C 1
ATOM 712 O O . TRP A 1 84 ? 9.370 -1.484 -0.668 1.00 96.12 84 TRP A O 1
ATOM 722 N N . ILE A 1 85 ? 10.427 -0.794 1.205 1.00 96.38 85 ILE A N 1
ATOM 723 C CA . ILE A 1 85 ? 11.602 -0.202 0.547 1.00 96.38 85 ILE A CA 1
ATOM 724 C C . ILE A 1 85 ? 12.505 -1.279 -0.058 1.00 96.38 85 ILE A C 1
ATOM 726 O O . ILE A 1 85 ? 12.937 -1.152 -1.201 1.00 96.38 85 ILE A O 1
ATOM 730 N N . PHE A 1 86 ? 12.801 -2.335 0.703 1.00 97.19 86 PHE A N 1
ATOM 731 C CA . PHE A 1 86 ? 13.798 -3.330 0.296 1.00 97.19 86 PHE A CA 1
ATOM 732 C C . PHE A 1 86 ? 13.194 -4.566 -0.375 1.00 97.19 86 PHE A C 1
ATOM 734 O O . PHE A 1 86 ? 13.837 -5.180 -1.222 1.00 97.19 86 PHE A O 1
ATOM 741 N N . VAL A 1 87 ? 11.977 -4.958 0.010 1.00 95.88 87 VAL A N 1
ATOM 742 C CA . VAL A 1 87 ? 11.349 -6.223 -0.399 1.00 95.88 87 VAL A CA 1
ATOM 743 C C . VAL A 1 87 ? 9.827 -6.062 -0.534 1.00 95.88 87 VAL A C 1
ATOM 745 O O . VAL A 1 87 ? 9.044 -6.769 0.106 1.00 95.88 87 VAL A O 1
ATOM 748 N N . SER A 1 88 ? 9.385 -5.136 -1.390 1.00 93.19 88 SER A N 1
ATOM 749 C CA . SER A 1 88 ? 7.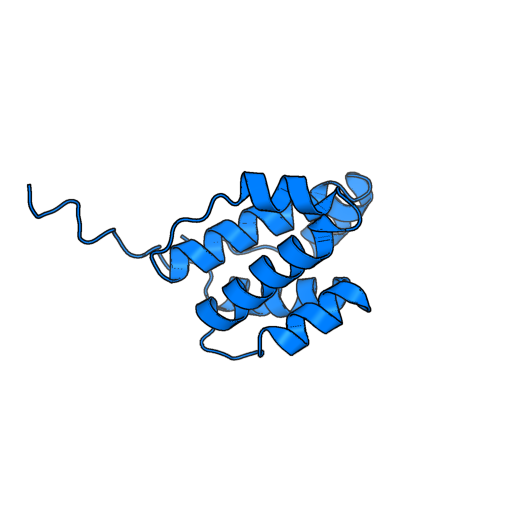958 -4.818 -1.574 1.00 93.19 88 SER A CA 1
ATOM 750 C C . SER A 1 88 ? 7.027 -6.028 -1.800 1.00 93.19 88 SER A C 1
ATOM 752 O O . SER A 1 88 ? 5.914 -6.003 -1.259 1.00 93.19 88 SER A O 1
ATOM 754 N N . PRO A 1 89 ? 7.432 -7.134 -2.472 1.00 93.38 89 PRO A N 1
ATOM 755 C CA . PRO A 1 89 ? 6.567 -8.308 -2.604 1.00 93.38 89 PRO A CA 1
ATOM 756 C C . PRO A 1 89 ? 6.201 -8.964 -1.264 1.00 93.38 89 PRO A C 1
ATOM 758 O O . PRO A 1 89 ? 5.129 -9.553 -1.149 1.00 93.38 89 PRO A O 1
ATOM 761 N N . VAL A 1 90 ? 7.046 -8.849 -0.232 1.00 95.88 90 VAL A N 1
ATOM 762 C CA . VAL A 1 90 ? 6.750 -9.401 1.100 1.00 95.88 90 VAL A CA 1
ATOM 763 C C . VAL A 1 90 ? 5.583 -8.656 1.734 1.00 95.88 90 VAL A C 1
ATOM 765 O O . VAL A 1 90 ? 4.661 -9.294 2.236 1.00 95.88 90 VAL A O 1
ATOM 768 N N . VAL A 1 91 ? 5.567 -7.321 1.663 1.00 96.75 91 VAL A N 1
ATOM 769 C CA . VAL A 1 91 ? 4.457 -6.529 2.218 1.00 96.75 91 VAL A CA 1
ATOM 770 C C . VAL A 1 91 ? 3.149 -6.860 1.517 1.00 96.75 91 VAL A C 1
ATOM 772 O O . VAL A 1 91 ? 2.122 -7.032 2.172 1.00 96.75 91 VAL A O 1
ATOM 775 N N . TRP A 1 92 ? 3.199 -7.025 0.196 1.00 95.19 92 TRP A N 1
ATOM 776 C CA . TRP A 1 92 ? 2.052 -7.479 -0.578 1.00 95.19 92 TRP A CA 1
ATOM 777 C C . TRP A 1 92 ? 1.491 -8.790 -0.020 1.00 95.19 92 TRP A C 1
ATOM 779 O O . TRP A 1 92 ? 0.307 -8.864 0.306 1.00 95.19 92 TRP A O 1
ATOM 789 N N . ILE A 1 93 ? 2.335 -9.814 0.131 1.00 95.81 93 ILE A N 1
ATOM 790 C CA . ILE A 1 93 ? 1.928 -11.139 0.617 1.00 95.81 93 ILE A CA 1
ATOM 791 C C . ILE A 1 93 ? 1.334 -11.053 2.028 1.00 95.81 93 ILE A C 1
ATOM 793 O O . ILE A 1 93 ? 0.226 -11.543 2.249 1.00 95.81 93 ILE A O 1
ATOM 797 N N . LEU A 1 94 ? 2.040 -10.411 2.965 1.00 96.56 94 LEU A N 1
ATOM 798 C CA . LEU A 1 94 ? 1.617 -10.315 4.366 1.00 96.56 94 LEU A CA 1
ATOM 799 C C . LEU A 1 94 ? 0.257 -9.626 4.493 1.00 96.56 94 LEU A C 1
ATOM 801 O O . LEU A 1 94 ? -0.667 -10.162 5.105 1.00 96.56 94 LEU A O 1
ATOM 805 N N . LEU A 1 95 ? 0.099 -8.464 3.857 1.00 96.69 95 LEU A N 1
ATOM 806 C CA . LEU A 1 95 ? -1.147 -7.708 3.945 1.00 96.69 95 LEU A CA 1
ATOM 807 C C . LEU A 1 95 ? -2.281 -8.386 3.190 1.00 96.69 95 LEU A C 1
ATOM 809 O O . LEU A 1 95 ? -3.433 -8.291 3.607 1.00 96.69 95 LEU A O 1
ATOM 813 N N . GLN A 1 96 ? -1.983 -9.118 2.118 1.00 96.31 96 GLN A N 1
ATOM 814 C CA . GLN A 1 96 ? -3.010 -9.871 1.419 1.00 96.31 96 GLN A CA 1
ATOM 815 C C . GLN A 1 96 ? -3.540 -11.045 2.251 1.00 96.31 96 GLN A C 1
ATOM 817 O O . GLN A 1 96 ? -4.738 -11.328 2.178 1.00 96.31 96 GLN A O 1
ATOM 822 N N . ILE A 1 97 ? -2.692 -11.703 3.049 1.00 96.31 97 ILE A N 1
ATOM 823 C CA . ILE A 1 97 ? -3.114 -12.738 4.003 1.00 96.31 97 ILE A CA 1
ATOM 824 C C . ILE A 1 97 ? -4.052 -12.132 5.051 1.00 96.31 97 ILE A C 1
ATOM 826 O O . ILE A 1 97 ? -5.148 -12.656 5.252 1.00 96.31 97 ILE A O 1
ATOM 830 N N . GLU A 1 98 ? -3.673 -11.005 5.653 1.00 96.44 98 GLU A N 1
ATOM 831 C CA . GLU A 1 98 ? -4.483 -10.343 6.684 1.00 96.44 98 GLU A CA 1
ATOM 832 C C . GLU A 1 98 ? -5.813 -9.808 6.134 1.00 96.44 98 GLU A C 1
ATOM 834 O O . GLU A 1 98 ? -6.877 -10.086 6.687 1.00 96.44 98 GLU A O 1
ATOM 839 N N . LEU A 1 99 ? -5.801 -9.145 4.973 1.00 96.44 99 LEU A N 1
ATOM 840 C CA . LEU A 1 99 ? -7.026 -8.701 4.297 1.00 96.44 99 LEU A CA 1
ATOM 841 C C . LEU A 1 99 ? -7.946 -9.867 3.934 1.00 96.44 99 LEU A C 1
ATOM 843 O O . LEU A 1 99 ? -9.165 -9.748 4.030 1.00 96.44 99 LEU A O 1
ATOM 847 N N . ASN A 1 100 ? -7.380 -11.001 3.517 1.00 96.75 100 ASN A N 1
ATOM 848 C CA . ASN A 1 100 ? -8.162 -12.195 3.220 1.00 96.75 100 ASN A CA 1
ATOM 849 C C . ASN A 1 100 ? -8.721 -12.860 4.481 1.00 96.75 100 ASN A C 1
ATOM 851 O O . ASN A 1 100 ? -9.802 -13.440 4.404 1.00 96.75 100 ASN A O 1
ATOM 855 N N . ARG A 1 101 ? -8.023 -12.767 5.620 1.00 95.56 101 ARG A N 1
ATOM 856 C CA . ARG A 1 101 ? -8.502 -13.251 6.923 1.00 95.56 101 ARG A CA 1
ATOM 857 C C . ARG A 1 101 ? -9.734 -12.476 7.378 1.00 95.56 101 ARG A C 1
ATOM 859 O O . ARG A 1 101 ? -10.683 -13.086 7.857 1.00 95.56 101 ARG A O 1
ATOM 866 N N . VAL A 1 102 ? -9.738 -11.158 7.187 1.00 95.38 102 VAL A N 1
ATOM 867 C CA . VAL A 1 102 ? -10.869 -10.288 7.553 1.00 95.38 102 VAL A CA 1
ATOM 868 C C . VAL A 1 102 ? -11.837 -10.034 6.392 1.00 95.38 102 VAL A C 1
ATOM 870 O O . VAL A 1 102 ? -12.684 -9.144 6.465 1.00 95.38 102 VAL A O 1
ATOM 873 N N . ALA A 1 103 ? -11.735 -10.784 5.294 1.00 95.62 103 ALA A N 1
ATOM 874 C CA . ALA A 1 103 ? -12.611 -10.598 4.145 1.00 95.62 103 ALA A CA 1
ATOM 875 C C . ALA A 1 103 ? -14.084 -10.842 4.509 1.00 95.62 103 ALA A C 1
ATOM 877 O O . ALA A 1 103 ? -14.412 -11.720 5.302 1.00 95.62 103 ALA A O 1
ATOM 878 N N . GLY A 1 104 ? -14.984 -10.058 3.913 1.00 93.25 104 GLY A N 1
ATOM 879 C CA . GLY A 1 104 ? -16.415 -10.102 4.226 1.00 93.25 104 GLY A CA 1
ATOM 880 C C . GLY A 1 104 ? -16.819 -9.274 5.448 1.00 93.25 104 GLY A C 1
ATOM 881 O O . GLY A 1 104 ? -18.008 -9.016 5.618 1.00 93.25 104 GLY A O 1
ATOM 882 N N . THR A 1 105 ? -15.865 -8.770 6.243 1.00 92.19 105 THR A N 1
ATOM 883 C CA . THR A 1 105 ? -16.182 -7.803 7.302 1.00 92.19 105 THR A CA 1
ATOM 884 C C . THR A 1 105 ? -16.820 -6.544 6.692 1.00 92.19 105 THR A C 1
ATOM 886 O O . THR A 1 105 ? -16.264 -5.947 5.752 1.00 92.19 105 THR A O 1
ATOM 889 N N . PRO A 1 106 ? -18.024 -6.143 7.145 1.00 90.50 106 PRO A N 1
ATOM 890 C CA . PRO A 1 106 ? -18.618 -4.883 6.732 1.00 90.50 106 PRO A CA 1
ATOM 891 C C . PRO A 1 106 ? -17.793 -3.731 7.307 1.00 90.50 106 PRO A C 1
ATOM 893 O O . PRO A 1 106 ? -17.167 -3.855 8.357 1.00 90.50 106 PRO A O 1
ATOM 896 N N . PHE A 1 107 ? -17.781 -2.600 6.605 1.00 90.62 107 PHE A N 1
ATOM 897 C CA . PHE A 1 107 ? -17.205 -1.398 7.196 1.00 90.62 107 PHE A CA 1
ATOM 898 C C . PHE A 1 107 ? -18.149 -0.910 8.297 1.00 90.62 107 PHE A C 1
ATOM 900 O O . PHE A 1 107 ? -19.364 -1.059 8.126 1.00 90.62 107 PHE A O 1
ATOM 907 N N . PRO A 1 108 ? -17.627 -0.349 9.397 1.00 87.94 108 PRO A N 1
ATOM 908 C CA . PRO A 1 108 ? -18.471 0.275 10.402 1.00 87.94 108 PRO A CA 1
ATOM 909 C C . PRO A 1 108 ? -19.398 1.288 9.723 1.00 87.94 108 PRO A C 1
ATOM 911 O O . PRO A 1 108 ? -18.951 2.114 8.924 1.00 87.94 108 PRO A O 1
ATOM 914 N N . VAL A 1 109 ? -20.698 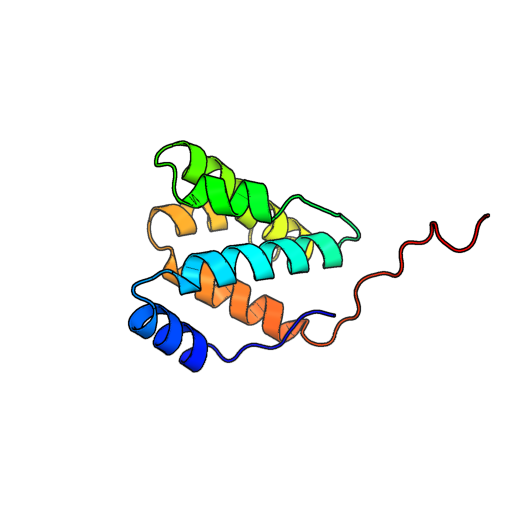1.179 10.005 1.00 72.56 109 VAL A N 1
ATOM 915 C CA . VAL A 1 109 ? -21.673 2.200 9.621 1.00 72.56 109 VAL A CA 1
ATOM 916 C C . VAL A 1 109 ? -21.282 3.446 10.402 1.00 72.56 109 VAL A C 1
ATOM 918 O O . VAL A 1 109 ? -21.148 3.382 11.623 1.00 72.56 109 VAL A O 1
ATOM 921 N N . GLU A 1 110 ? -21.011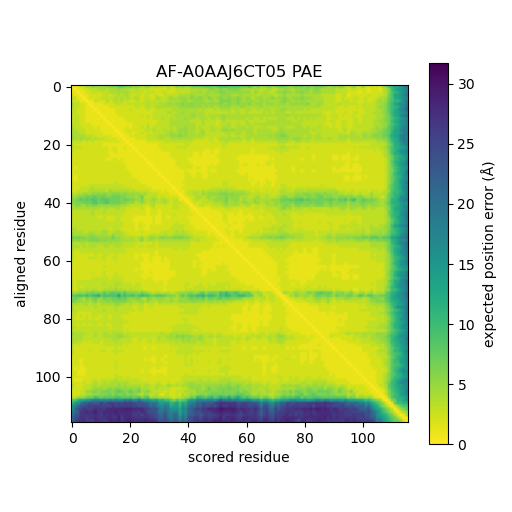 4.549 9.707 1.00 60.97 110 GLU A N 1
ATOM 922 C CA . GLU A 1 110 ? -20.726 5.824 10.359 1.00 60.97 110 GLU A CA 1
ATOM 923 C C . GLU A 1 110 ? -21.868 6.117 11.336 1.00 60.97 110 GLU A C 1
ATOM 925 O O . GLU A 1 110 ? -23.011 6.299 10.923 1.00 60.97 110 GLU A O 1
ATOM 930 N N . ALA A 1 111 ? -21.567 6.152 12.636 1.00 52.50 111 ALA A N 1
ATOM 931 C CA . ALA A 1 111 ? -22.539 6.454 13.686 1.00 52.50 111 ALA A CA 1
ATOM 932 C C . ALA A 1 111 ? -23.128 7.881 13.578 1.00 52.50 111 ALA A C 1
ATOM 934 O O . ALA A 1 111 ? -23.876 8.302 14.447 1.00 52.50 111 ALA A O 1
ATOM 935 N N . SER A 1 112 ? -22.808 8.632 12.520 1.00 51.12 112 SER 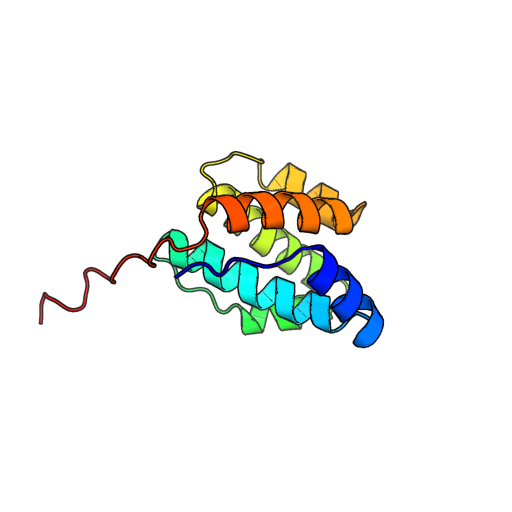A N 1
ATOM 936 C CA . SER A 1 112 ? -23.224 10.015 12.301 1.00 51.12 112 SER A CA 1
ATOM 937 C C . SER A 1 112 ? -24.447 10.179 11.392 1.00 51.12 112 SER A C 1
ATOM 939 O O . SER A 1 112 ? -24.791 11.310 11.072 1.00 51.12 112 SER A O 1
ATOM 941 N N . ALA A 1 113 ? -25.088 9.099 10.932 1.00 50.97 113 ALA A N 1
ATOM 942 C CA . ALA A 1 113 ? -26.275 9.190 10.067 1.00 50.97 113 ALA A CA 1
ATOM 943 C C . ALA A 1 113 ? -27.613 8.956 10.800 1.00 50.97 113 ALA A C 1
ATOM 945 O O . ALA A 1 113 ? -28.660 8.963 10.161 1.00 50.97 113 ALA A O 1
ATOM 946 N N . THR A 1 114 ? -27.588 8.752 12.121 1.00 47.16 114 THR A N 1
ATOM 947 C CA . THR A 1 114 ? -28.789 8.495 12.945 1.00 47.16 114 THR A CA 1
ATOM 948 C C . THR A 1 114 ? -29.083 9.583 13.983 1.00 47.16 114 THR A C 1
ATOM 950 O O . THR A 1 114 ? -29.986 9.403 14.792 1.00 47.16 114 THR A O 1
ATOM 953 N N . GLU A 1 115 ? -28.365 10.710 13.955 1.00 47.12 115 GLU A N 1
ATOM 954 C CA . GLU A 1 115 ? -28.566 11.838 14.886 1.00 47.12 115 GLU A CA 1
ATOM 955 C C . GLU A 1 115 ? -28.892 13.176 14.190 1.00 47.12 115 GLU A C 1
ATOM 957 O O . GLU A 1 115 ? -28.491 14.232 14.677 1.00 47.12 115 GLU A O 1
ATOM 962 N N . LEU A 1 116 ? -29.617 13.162 13.063 1.00 42.09 116 LEU A N 1
ATOM 963 C CA . LEU A 1 116 ? -30.209 14.375 12.472 1.00 42.09 116 LEU A CA 1
ATOM 964 C C . LEU A 1 116 ? -31.667 14.149 12.071 1.00 42.09 116 LEU A C 1
ATOM 966 O O . LEU A 1 116 ? -31.926 13.146 11.368 1.00 42.09 116 LEU A O 1
#

pLDDT: mean 92.09, std 11.2, range [42.09, 98.19]

Sequence (116 aa):
MVKRRNMLFQFVMYFLTFGLYSLYWYYSTLDEMTKLKGKRVEALLWTILMIIPIANFFAMWKHSAAADQAFDRTYPAILLWVLWIFVSPVVWILLQIELNRVAGTPFPVEASATEL

Mean predicted aligned error: 4.62 Å

Radius of gyration: 14.35 Å; Cα contacts (8 Å, |Δi|>4): 122; chains: 1; bounding box: 44×30×33 Å

Foldseek 3Di:
DQAQDDPVVLVVVCVVVVNVSVLVVLLNLLQVLQLQVVHGDPSVVLSVLCVPVVSVLVSQLSSLVSLCNSQVNPDHSVVSSVCCVPPVVVNVVVSSVVSNVCHPPDGPDPPPPPPD

Solvent-accessible surface area (backbone atoms only — not comparable to full-atom values): 6325 Å² total; per-residue (Å²): 91,37,69,67,72,62,65,68,60,51,56,52,41,23,63,77,48,76,48,54,42,54,49,53,50,51,28,55,49,45,42,44,30,29,30,63,69,66,39,88,67,69,32,66,62,44,41,59,29,54,76,37,91,72,48,20,58,56,30,44,40,53,44,18,48,31,47,17,62,53,52,78,50,78,52,53,30,69,60,42,30,54,32,45,75,80,42,44,69,55,42,53,54,56,51,50,53,53,43,44,71,50,34,69,42,67,48,62,75,70,83,76,77,82,79,124